Protein AF-A0A7S0F338-F1 (afdb_monomer)

Secondary structure (DSSP, 8-state):
------HHHH-TTSPPPP------PPPHHHHHHHHHHHHHTHHHHHHTTSS---HHHHHHHHHHHHHHHHHHH-GGGSTTSS--TT---HHHHHH-HHHHHHHHHH--

Radius of gyration: 20.45 Å; Cα contacts (8 Å, |Δi|>4): 63; chains: 1; bounding box: 53×33×50 Å

Organism: NCBI:txid3032

Nearest PDB structures (foldseek):
  5jxt-assembly1_E  TM=8.672E-01  e=6.477E-06  Thermothelomyces thermophilus ATCC 42464
  5jxt-assembly1_D  TM=8.699E-01  e=1.231E-05  Thermothelomyces thermophilus ATCC 42464
  5jxt-assembly1_F  TM=8.435E-01  e=1.231E-05  Thermothelomyces thermophilus ATCC 42464
  5jxt-assembl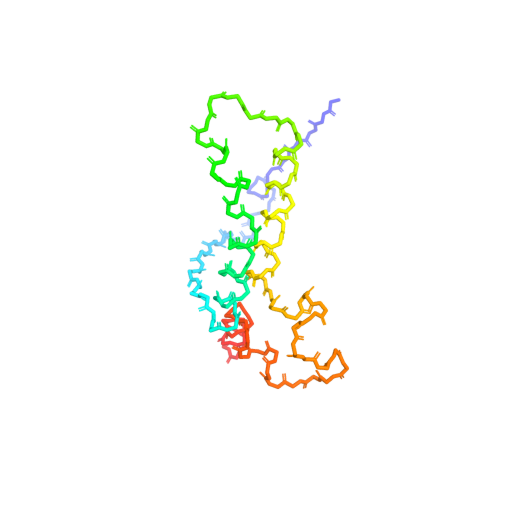y1_N  TM=8.434E-01  e=2.495E-05  Thermothelomyces thermophilus ATCC 42464
  7cuj-assembly1_A  TM=8.300E-01  e=1.549E-01  Schizosaccharomyces pombe 972h-

Sequence (108 aa):
LMLRRLKRDVQRQLPKKTVYTIWCPLTTMQKFWYKQFLLLNQGSIALLKESHVSSSVLRCLVNLLMQLRKVCNHPYLFPEADGDPTSTDASIVTNSTKMMVLHRLIDK

InterPro domains:
  IPR000330 SNF2, N-terminal domain [PF00176] (1-77)
  IPR027417 P-loop containing nucleoside triphosphate hydrolase [G3DSA:3.40.50.300] (11-108)
  IPR027417 P-loop containing nucleoside triphosphate hydrolase [SSF52540] (7-108)

pLDDT: mean 86.2, std 8.51, range [58.78, 94.5]

Solvent-accessible surface area (backbone atoms only — not comparable to full-atom values): 6874 Å² total; per-residue (Å²): 138,88,90,86,84,56,66,83,82,74,46,87,85,63,77,82,87,82,87,84,88,82,89,73,69,77,29,74,62,23,47,50,55,48,51,50,57,49,61,77,40,40,68,61,58,57,49,63,77,45,96,77,67,51,71,68,51,54,54,51,49,53,51,48,52,54,51,50,53,42,34,73,59,32,45,75,79,38,93,85,36,94,63,64,92,84,62,92,51,73,62,65,36,71,44,14,43,60,42,45,51,49,52,63,60,70,81,104

Foldseek 3Di:
DDDDDDCVRPPPPDDDDDDDDDDFDAAPLLVVQLVVLCVVCVVLVVCVVDPDRDPVSVVVVVVSVVSNVVSQVFNVVDVPPPDDPPDPDPCRQRNHRVSVVVVVVVVD

Mean predicted aligned error: 7.57 Å

Structure (mmCIF, N/CA/C/O backbone):
data_AF-A0A7S0F338-F1
#
_entry.id   AF-A0A7S0F338-F1
#
loop_
_atom_site.group_PDB
_atom_site.id
_atom_site.type_symbol
_atom_site.label_atom_id
_atom_site.label_alt_id
_atom_site.label_comp_id
_atom_site.label_asym_id
_atom_site.label_entity_id
_atom_site.label_seq_id
_atom_site.pdbx_PDB_ins_code
_atom_site.Cartn_x
_atom_site.Cartn_y
_atom_site.Cartn_z
_atom_site.occupancy
_atom_site.B_iso_or_equiv
_atom_site.auth_seq_id
_atom_site.auth_comp_id
_atom_site.auth_asym_id
_atom_site.auth_atom_id
_atom_site.pdbx_PDB_model_num
ATOM 1 N N . LEU A 1 1 ? -4.726 25.016 29.249 1.00 67.12 1 LEU A N 1
ATOM 2 C CA . LEU A 1 1 ? -5.181 23.682 29.713 1.00 67.12 1 LEU A CA 1
ATOM 3 C C . LEU A 1 1 ? -6.162 23.122 28.685 1.00 67.12 1 LEU A C 1
ATOM 5 O O . LEU A 1 1 ? -7.067 23.849 28.302 1.00 67.12 1 LEU A O 1
ATOM 9 N N . MET A 1 2 ? -5.965 21.890 28.199 1.00 82.88 2 MET A N 1
ATOM 10 C CA . MET A 1 2 ? -6.851 21.238 27.218 1.00 82.88 2 MET A CA 1
ATOM 11 C C . MET A 1 2 ? -7.632 20.108 27.898 1.00 82.88 2 MET A C 1
ATOM 13 O O . MET A 1 2 ? -7.023 19.222 28.494 1.00 82.88 2 MET A O 1
ATOM 17 N N . LEU A 1 3 ? -8.965 20.124 27.794 1.00 83.94 3 LEU A N 1
ATOM 18 C CA . LEU A 1 3 ? -9.830 19.061 28.312 1.00 83.94 3 LEU A CA 1
ATOM 19 C C . LEU A 1 3 ? -10.203 18.088 27.183 1.00 83.94 3 LEU A C 1
ATOM 21 O O . LEU A 1 3 ? -10.774 18.490 26.171 1.00 83.94 3 LEU A O 1
ATOM 25 N N . ARG A 1 4 ? -9.916 16.794 27.366 1.00 92.38 4 ARG A N 1
ATOM 26 C CA . ARG A 1 4 ? -10.293 15.711 26.442 1.00 92.38 4 ARG A CA 1
ATOM 27 C C . ARG A 1 4 ? -11.338 14.808 27.102 1.00 92.38 4 ARG A C 1
ATOM 29 O O . ARG A 1 4 ? -11.093 14.300 28.189 1.00 92.38 4 ARG A O 1
ATOM 36 N N . ARG A 1 5 ? -12.469 14.554 26.429 1.00 90.19 5 ARG A N 1
ATOM 37 C CA . ARG A 1 5 ? -13.497 13.573 26.847 1.00 90.19 5 ARG A CA 1
ATOM 38 C C . ARG A 1 5 ? -13.632 12.456 25.813 1.00 90.19 5 ARG A C 1
ATOM 40 O O . ARG A 1 5 ? -13.446 12.700 24.619 1.00 90.19 5 ARG A O 1
ATOM 47 N N . LEU A 1 6 ? -13.948 11.233 26.243 1.00 85.62 6 LEU A N 1
ATOM 48 C CA . LEU A 1 6 ? -14.177 10.104 25.336 1.00 85.62 6 LEU A CA 1
ATOM 49 C C . LEU A 1 6 ? -15.675 9.943 25.056 1.00 85.62 6 LEU A C 1
ATOM 51 O O . LEU A 1 6 ? -16.506 10.182 25.926 1.00 85.62 6 LEU A O 1
ATOM 55 N N . LYS A 1 7 ? -16.034 9.471 23.854 1.00 83.88 7 LYS A N 1
ATOM 56 C CA . LYS A 1 7 ? -17.443 9.239 23.468 1.00 83.88 7 LYS A CA 1
ATOM 57 C C . LYS A 1 7 ? -18.177 8.308 24.442 1.00 83.88 7 LYS A C 1
ATOM 59 O O . LYS A 1 7 ? -19.347 8.536 24.727 1.00 83.88 7 LYS A O 1
ATOM 64 N N . ARG A 1 8 ? -17.462 7.326 25.011 1.00 80.00 8 ARG A N 1
ATOM 65 C CA . ARG A 1 8 ? -17.982 6.411 26.041 1.00 80.00 8 ARG A CA 1
ATOM 66 C C . ARG A 1 8 ? -18.412 7.130 27.331 1.00 80.00 8 ARG A C 1
ATOM 68 O O . ARG A 1 8 ? -19.302 6.645 28.013 1.00 80.00 8 ARG A O 1
ATOM 75 N N . ASP A 1 9 ? -17.791 8.269 27.649 1.00 81.44 9 ASP A N 1
ATOM 76 C CA . ASP A 1 9 ? -18.015 9.003 28.901 1.00 81.44 9 ASP A CA 1
ATOM 77 C C . ASP A 1 9 ? -19.181 10.006 28.782 1.00 81.44 9 ASP A C 1
ATOM 79 O O . ASP A 1 9 ? -19.637 10.543 29.789 1.00 81.44 9 ASP A O 1
ATOM 83 N N . VAL A 1 10 ? -19.638 10.298 27.555 1.00 84.25 10 VAL A N 1
ATOM 84 C CA . VAL A 1 10 ? -20.624 11.357 27.266 1.00 84.25 10 VAL A CA 1
ATOM 85 C C . VAL A 1 10 ? -21.921 10.799 26.679 1.00 84.25 10 VAL A C 1
ATOM 87 O O . VAL A 1 10 ? -22.997 11.234 27.077 1.00 84.25 10 VAL A O 1
ATOM 90 N N . GLN A 1 11 ? -21.857 9.826 25.764 1.00 76.56 11 GLN A N 1
ATOM 91 C CA . GLN A 1 11 ? -23.027 9.395 24.992 1.00 76.56 11 GLN A CA 1
ATOM 92 C C . GLN A 1 11 ? -23.313 7.901 25.177 1.00 76.56 11 GLN A C 1
ATOM 94 O O . GLN A 1 11 ? -22.710 7.049 24.529 1.00 76.56 11 GLN A O 1
ATOM 99 N N . ARG A 1 12 ? -24.274 7.590 26.060 1.00 75.75 12 ARG A N 1
ATOM 100 C CA . ARG A 1 12 ? -24.654 6.212 26.435 1.00 75.75 12 ARG A CA 1
ATOM 101 C C . ARG A 1 12 ? -25.445 5.457 25.357 1.00 75.75 12 ARG A C 1
ATOM 103 O O . ARG A 1 12 ? -25.499 4.237 25.403 1.00 75.75 12 ARG A O 1
ATOM 110 N N . GLN A 1 13 ? -26.037 6.169 24.397 1.00 83.50 13 GLN A N 1
ATOM 111 C CA . GLN A 1 13 ? -26.856 5.588 23.322 1.00 83.50 13 GLN A CA 1
ATOM 112 C C . GLN A 1 13 ? -26.050 5.206 22.066 1.00 83.50 13 GLN A C 1
ATOM 114 O O . GLN A 1 13 ? -26.613 4.654 21.127 1.00 83.50 13 GLN A O 1
ATOM 119 N N . LEU A 1 14 ? -24.745 5.509 22.006 1.00 84.31 14 LEU A N 1
ATOM 120 C CA . LEU A 1 14 ? -23.940 5.222 20.819 1.00 84.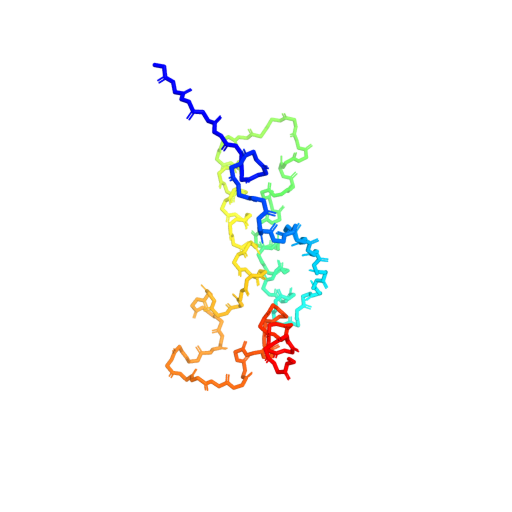31 14 LEU A CA 1
ATOM 121 C C . LEU A 1 14 ? -23.493 3.745 20.818 1.00 84.31 14 LEU A C 1
ATOM 123 O O . LEU A 1 14 ? -22.818 3.328 21.766 1.00 84.31 14 LEU A O 1
ATOM 127 N N . PRO A 1 15 ? -23.794 2.955 19.770 1.00 85.50 15 PRO A N 1
ATOM 128 C CA . PRO A 1 15 ? -23.288 1.592 19.663 1.00 85.50 15 PRO A CA 1
ATOM 129 C C . PRO A 1 15 ? -21.754 1.569 19.606 1.00 85.50 15 PRO A C 1
ATOM 131 O O . PRO A 1 15 ? -21.096 2.517 19.162 1.00 85.50 15 PRO A O 1
ATOM 134 N N . LYS A 1 16 ? -21.161 0.467 20.079 1.00 85.75 16 LYS A N 1
ATOM 135 C CA . LYS A 1 16 ? -19.703 0.300 20.086 1.00 85.75 16 LYS A CA 1
ATOM 136 C C . LYS A 1 16 ? -19.179 0.299 18.649 1.00 85.75 16 LYS A C 1
ATOM 138 O O . LYS A 1 16 ? -19.685 -0.423 17.798 1.00 85.75 16 LYS A O 1
ATOM 143 N N . LYS A 1 17 ? -18.124 1.075 18.395 1.00 89.56 17 LYS A N 1
ATOM 144 C CA . LYS A 1 17 ? -17.413 1.059 17.113 1.00 89.56 17 LYS A CA 1
ATOM 145 C C . LYS A 1 17 ? -16.798 -0.325 16.890 1.00 89.56 17 LYS A C 1
ATOM 147 O O . LYS A 1 17 ? -15.932 -0.733 17.662 1.00 89.56 17 LYS A O 1
ATOM 152 N N . THR A 1 18 ? -17.198 -1.000 15.821 1.00 91.88 18 THR A N 1
ATOM 153 C CA . THR A 1 18 ? -16.536 -2.205 15.313 1.00 91.88 18 THR A CA 1
ATOM 154 C C . THR A 1 18 ? -15.512 -1.810 14.247 1.00 91.88 18 THR A C 1
ATOM 156 O O . THR A 1 18 ? -15.705 -0.852 13.498 1.00 91.88 18 THR A O 1
ATOM 159 N N . VAL A 1 19 ? -14.365 -2.489 14.226 1.00 93.06 19 VAL A N 1
ATOM 160 C CA . VAL A 1 19 ? -13.292 -2.258 13.249 1.00 93.06 19 VAL A CA 1
ATOM 161 C C . VAL A 1 19 ? -12.945 -3.599 12.630 1.00 93.06 19 VAL A C 1
ATOM 163 O O . VAL A 1 19 ? -12.616 -4.536 13.352 1.00 93.06 19 VAL A O 1
ATOM 166 N N . TYR A 1 20 ? -13.012 -3.670 11.305 1.00 93.88 20 TYR A N 1
ATOM 167 C CA . TYR A 1 20 ? -12.663 -4.857 10.533 1.00 93.88 20 TYR A CA 1
ATOM 168 C C . TYR A 1 20 ? -11.477 -4.538 9.625 1.00 93.88 20 TYR A C 1
ATOM 170 O O . TYR A 1 20 ? -11.459 -3.502 8.960 1.00 93.88 20 TYR A O 1
ATOM 178 N N . THR A 1 21 ? -10.495 -5.437 9.591 1.00 94.25 21 THR A N 1
ATOM 179 C CA . THR A 1 21 ? -9.343 -5.355 8.687 1.00 94.25 21 THR A CA 1
ATOM 180 C C . THR A 1 21 ? -9.537 -6.371 7.571 1.00 94.25 21 THR A C 1
ATOM 182 O O . THR A 1 21 ? -9.553 -7.572 7.831 1.00 94.25 21 THR A O 1
ATOM 185 N N . ILE A 1 22 ? -9.696 -5.897 6.333 1.00 93.44 22 ILE A N 1
ATOM 186 C CA . ILE A 1 22 ? -9.925 -6.753 5.163 1.00 93.44 22 ILE A CA 1
ATOM 187 C C . ILE A 1 22 ? -8.618 -6.906 4.386 1.00 93.44 22 ILE A C 1
ATOM 189 O O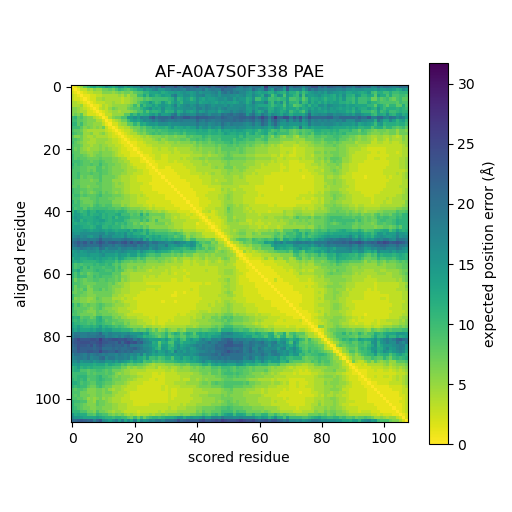 . ILE A 1 22 ? -8.061 -5.932 3.876 1.00 93.44 22 ILE A O 1
ATOM 193 N N . TRP A 1 23 ? -8.142 -8.143 4.269 1.00 93.94 23 TRP A N 1
ATOM 194 C CA . TRP A 1 23 ? -6.967 -8.476 3.469 1.00 93.94 23 TRP A CA 1
ATOM 195 C C . TRP A 1 23 ? -7.340 -8.533 1.988 1.00 93.94 23 TRP A C 1
ATOM 197 O O . TRP A 1 23 ? -8.222 -9.291 1.593 1.00 93.94 23 TRP A O 1
ATOM 207 N N . CYS A 1 24 ? -6.666 -7.727 1.169 1.00 92.25 24 CYS A N 1
ATOM 208 C CA . CYS A 1 24 ? -6.938 -7.616 -0.263 1.00 92.25 24 CYS A CA 1
ATOM 209 C C . CYS A 1 24 ? -5.685 -8.019 -1.062 1.00 92.25 24 CYS A C 1
ATOM 211 O O . CYS A 1 24 ? -4.655 -7.358 -0.908 1.00 92.25 24 CYS A O 1
ATOM 213 N N . PRO A 1 25 ? -5.730 -9.062 -1.914 1.00 94.00 25 PRO A N 1
ATOM 214 C CA . PRO A 1 25 ? -4.616 -9.385 -2.808 1.00 94.00 25 PRO A CA 1
ATOM 215 C C . PRO A 1 25 ? -4.454 -8.313 -3.897 1.00 94.00 25 PRO A C 1
ATOM 217 O O . PRO A 1 25 ? -5.402 -7.609 -4.213 1.00 94.00 25 PRO A O 1
ATOM 220 N N . LEU A 1 26 ? -3.280 -8.188 -4.517 1.00 94.00 26 LEU A N 1
ATOM 221 C CA . LEU A 1 26 ? -3.082 -7.272 -5.653 1.00 94.00 26 LEU A CA 1
ATOM 222 C C . LEU A 1 26 ? -3.623 -7.873 -6.962 1.00 94.00 26 LEU A C 1
ATOM 224 O O . LEU A 1 26 ? -3.434 -9.071 -7.211 1.00 94.00 26 LEU A O 1
ATOM 228 N N . THR A 1 27 ? -4.228 -7.045 -7.818 1.00 94.44 27 THR A N 1
ATOM 229 C CA . THR A 1 27 ? -4.625 -7.433 -9.187 1.00 94.44 27 THR A CA 1
ATOM 230 C C . THR A 1 27 ? -3.410 -7.661 -10.089 1.00 94.44 27 THR A C 1
ATOM 232 O O . THR A 1 27 ? -2.280 -7.304 -9.747 1.00 94.44 27 THR A O 1
ATOM 235 N N . THR A 1 28 ? -3.623 -8.242 -11.272 1.00 92.56 28 THR A N 1
ATOM 236 C CA . THR A 1 28 ? -2.565 -8.438 -12.278 1.00 92.56 28 THR A CA 1
ATOM 237 C C . THR A 1 28 ? -1.900 -7.115 -12.668 1.00 92.56 28 THR A C 1
ATOM 239 O O . THR A 1 28 ? -0.673 -7.022 -12.640 1.00 92.56 28 THR A O 1
ATOM 242 N N . MET A 1 29 ? -2.695 -6.070 -12.925 1.00 90.31 29 MET A N 1
ATOM 243 C CA . MET A 1 29 ? -2.188 -4.737 -13.270 1.00 90.31 29 MET A CA 1
ATOM 244 C C . MET A 1 29 ? -1.434 -4.091 -12.099 1.00 90.31 29 MET A C 1
ATOM 246 O O . MET A 1 29 ? -0.351 -3.540 -12.284 1.00 90.31 29 MET A O 1
ATOM 250 N N . GLN A 1 30 ? -1.944 -4.216 -10.868 1.00 93.31 30 GLN A N 1
ATOM 251 C CA . GLN A 1 30 ? -1.234 -3.730 -9.681 1.00 93.31 30 GLN A CA 1
ATOM 252 C C . GLN A 1 30 ? 0.101 -4.454 -9.481 1.00 93.31 30 GLN A C 1
ATOM 254 O O . GLN A 1 30 ? 1.108 -3.812 -9.199 1.00 93.31 30 GLN A O 1
ATOM 259 N N . LYS A 1 31 ? 0.143 -5.780 -9.658 1.00 94.50 31 LYS A N 1
ATOM 260 C CA . LYS A 1 31 ? 1.384 -6.567 -9.562 1.00 94.50 31 LYS A CA 1
ATOM 261 C C . LYS A 1 31 ? 2.411 -6.148 -10.609 1.00 94.50 31 LYS A C 1
ATOM 263 O O . LYS A 1 31 ? 3.594 -6.106 -10.281 1.00 94.50 31 LYS A O 1
ATOM 268 N N . PHE A 1 32 ? 1.973 -5.854 -11.832 1.00 92.56 32 PHE A N 1
ATOM 269 C CA . PHE A 1 32 ? 2.842 -5.370 -12.903 1.00 92.56 32 PHE A CA 1
ATOM 270 C C . PHE A 1 32 ? 3.552 -4.073 -12.492 1.00 92.56 32 PHE A C 1
ATOM 272 O O . PHE A 1 32 ? 4.778 -4.059 -12.379 1.00 92.56 32 PHE A O 1
ATOM 279 N N . TRP A 1 33 ? 2.792 -3.032 -12.138 1.00 91.75 33 TRP A N 1
ATOM 280 C CA . TRP A 1 33 ? 3.359 -1.747 -11.712 1.00 91.75 33 TRP A CA 1
ATOM 281 C C . TRP A 1 33 ? 4.200 -1.865 -10.442 1.00 91.75 33 TRP A C 1
ATOM 283 O O . TRP A 1 33 ? 5.272 -1.272 -10.346 1.00 91.75 33 TRP A O 1
ATOM 293 N N . TYR A 1 34 ? 3.756 -2.675 -9.477 1.00 94.12 34 TYR A N 1
ATOM 294 C CA . TYR A 1 34 ? 4.493 -2.902 -8.236 1.00 94.12 34 TYR A CA 1
ATOM 295 C C . TYR A 1 34 ? 5.883 -3.487 -8.508 1.00 94.12 34 TYR A C 1
ATOM 297 O O . TYR A 1 34 ? 6.879 -2.983 -7.991 1.00 94.12 34 TYR A O 1
ATOM 305 N N . LYS A 1 35 ? 5.966 -4.521 -9.357 1.00 94.12 35 LYS A N 1
ATOM 306 C CA . LYS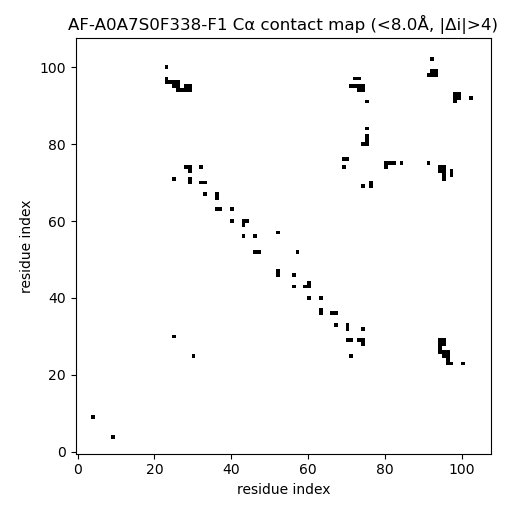 A 1 35 ? 7.247 -5.102 -9.778 1.00 94.12 35 LYS A CA 1
ATOM 307 C C . LYS A 1 35 ? 8.094 -4.083 -10.529 1.00 94.12 35 LYS A C 1
ATOM 309 O O . LYS A 1 35 ? 9.284 -3.984 -10.250 1.00 94.12 35 LYS A O 1
ATOM 314 N N . GLN A 1 36 ? 7.487 -3.301 -11.417 1.00 92.31 36 GLN A N 1
ATOM 315 C CA . GLN A 1 36 ? 8.224 -2.337 -12.224 1.00 92.31 36 GLN A CA 1
ATOM 316 C C . GLN A 1 36 ? 8.894 -1.253 -11.375 1.00 92.31 36 GLN A C 1
ATOM 318 O O . GLN A 1 36 ? 10.083 -0.989 -11.542 1.00 92.31 36 GLN A O 1
ATOM 323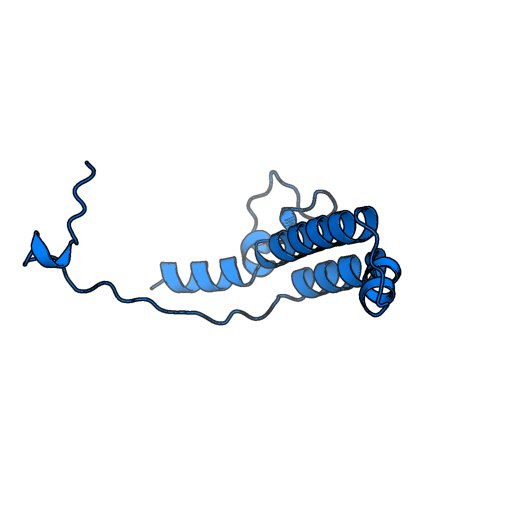 N N . PHE A 1 37 ? 8.194 -0.701 -10.381 1.00 92.00 37 PHE A N 1
ATOM 324 C CA . PHE A 1 37 ? 8.796 0.262 -9.455 1.00 92.00 37 PHE A CA 1
ATOM 325 C C . PHE A 1 37 ? 9.927 -0.337 -8.612 1.00 92.00 37 PHE A C 1
ATOM 327 O O . PHE A 1 37 ? 10.915 0.352 -8.348 1.00 92.00 37 PHE A O 1
ATOM 334 N N . LEU A 1 38 ? 9.810 -1.607 -8.208 1.00 92.62 38 LEU A N 1
ATOM 335 C CA . LEU A 1 38 ? 10.877 -2.298 -7.481 1.00 92.62 38 LEU A CA 1
ATOM 336 C C . LEU A 1 38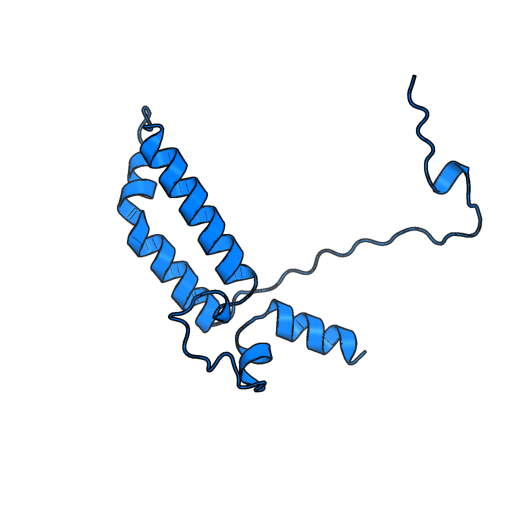 ? 12.117 -2.526 -8.348 1.00 92.62 38 LEU A C 1
ATOM 338 O O . LEU A 1 38 ? 13.227 -2.318 -7.865 1.00 92.62 38 LEU A O 1
ATOM 342 N N . LEU A 1 39 ? 11.935 -2.912 -9.613 1.00 92.00 39 LEU A N 1
ATOM 343 C CA . LEU A 1 39 ? 13.037 -3.122 -10.555 1.00 92.00 39 LEU A CA 1
ATOM 344 C C . LEU A 1 39 ? 13.777 -1.812 -10.845 1.00 92.00 39 LEU A C 1
ATOM 346 O O . LEU A 1 39 ? 14.999 -1.762 -10.731 1.00 92.00 39 LEU A O 1
ATOM 350 N N . LEU A 1 40 ? 13.044 -0.727 -11.115 1.00 88.94 40 LEU A N 1
ATOM 351 C CA . LEU A 1 40 ? 13.630 0.595 -11.371 1.00 88.94 40 LEU A CA 1
ATOM 352 C C . LEU A 1 40 ? 14.475 1.114 -10.197 1.00 88.94 40 LEU A C 1
ATOM 354 O O . LEU A 1 40 ? 15.452 1.828 -10.403 1.00 88.94 40 LEU A O 1
ATOM 358 N N . ASN A 1 41 ? 14.117 0.749 -8.964 1.00 87.31 41 ASN A N 1
ATOM 359 C CA . ASN A 1 41 ? 14.786 1.219 -7.749 1.00 87.31 41 ASN A CA 1
ATOM 360 C C . ASN A 1 41 ? 15.664 0.143 -7.091 1.00 87.31 41 ASN A C 1
ATOM 362 O O . ASN A 1 41 ? 16.102 0.318 -5.951 1.00 87.31 41 ASN A O 1
ATOM 366 N N . GLN A 1 42 ? 15.956 -0.958 -7.791 1.00 87.19 42 GLN A N 1
ATOM 367 C CA . GLN A 1 42 ? 16.716 -2.084 -7.245 1.00 87.19 42 GLN A CA 1
ATOM 368 C C . GLN A 1 42 ? 18.104 -1.662 -6.744 1.00 87.19 42 GLN A C 1
ATOM 370 O O . GLN A 1 42 ? 18.540 -2.136 -5.697 1.00 87.19 42 GLN A O 1
ATOM 375 N N . GLY A 1 43 ? 18.766 -0.728 -7.437 1.00 83.75 43 GLY A N 1
ATOM 376 C CA . GLY A 1 43 ? 20.055 -0.176 -7.011 1.00 83.75 43 GLY A CA 1
ATOM 377 C C . GLY A 1 43 ? 19.970 0.551 -5.665 1.00 83.75 43 GLY A C 1
ATOM 378 O O . GLY A 1 43 ? 20.736 0.255 -4.755 1.00 83.75 43 GLY A O 1
ATOM 379 N N . SER A 1 44 ? 18.983 1.436 -5.484 1.00 82.12 44 SER A N 1
ATOM 380 C CA . SER A 1 44 ? 18.767 2.132 -4.204 1.00 82.12 44 SER A CA 1
ATOM 381 C C . SER A 1 44 ? 18.378 1.178 -3.071 1.00 82.12 44 SER A C 1
ATOM 383 O O . SER A 1 44 ? 18.758 1.402 -1.925 1.00 82.12 44 SER A O 1
ATOM 385 N N . ILE A 1 45 ? 17.648 0.104 -3.383 1.00 84.06 45 ILE A N 1
ATOM 386 C CA . ILE A 1 45 ? 17.295 -0.944 -2.415 1.00 84.06 45 ILE A CA 1
ATOM 387 C C . ILE A 1 45 ? 18.524 -1.784 -2.039 1.00 84.06 45 ILE A C 1
ATOM 389 O O . ILE A 1 45 ? 18.657 -2.177 -0.884 1.00 84.06 45 ILE A O 1
ATOM 393 N N . ALA A 1 46 ? 19.431 -2.066 -2.975 1.00 85.06 46 ALA A N 1
ATOM 394 C CA . ALA A 1 46 ? 20.657 -2.809 -2.687 1.00 85.06 46 ALA A CA 1
ATOM 395 C C . ALA A 1 46 ? 21.567 -2.038 -1.719 1.00 85.06 46 ALA A C 1
ATOM 397 O O . ALA A 1 46 ? 22.050 -2.619 -0.749 1.00 85.06 46 ALA A O 1
ATOM 398 N N . LEU A 1 47 ? 21.696 -0.723 -1.921 1.00 82.50 47 LEU A N 1
ATOM 399 C CA . LEU A 1 47 ? 22.487 0.170 -1.067 1.00 82.50 47 LEU A CA 1
ATOM 400 C C . LEU A 1 47 ? 21.949 0.289 0.370 1.00 82.50 47 LEU A C 1
ATOM 402 O O . LEU A 1 47 ? 22.698 0.648 1.270 1.00 82.50 47 LEU A O 1
ATOM 406 N N . LEU A 1 48 ? 20.678 -0.051 0.630 1.00 79.62 48 LEU A N 1
ATOM 407 C CA . LEU A 1 48 ? 20.154 -0.125 2.004 1.00 79.62 48 LEU A CA 1
ATOM 408 C C . LEU A 1 48 ? 20.800 -1.216 2.853 1.00 79.62 48 LEU A C 1
ATOM 410 O O . LEU A 1 48 ? 20.708 -1.160 4.077 1.00 79.62 48 LEU A O 1
ATOM 414 N N . LYS A 1 49 ? 21.370 -2.247 2.223 1.00 77.38 49 LYS A N 1
ATOM 415 C CA . LYS A 1 49 ? 22.031 -3.335 2.949 1.00 77.38 49 LYS A CA 1
ATOM 416 C C . LYS A 1 49 ? 23.404 -2.921 3.478 1.00 77.38 49 LYS A C 1
ATOM 418 O O . LYS A 1 49 ? 23.979 -3.653 4.279 1.00 77.38 49 LYS A O 1
ATOM 423 N N . GLU A 1 50 ? 23.922 -1.779 3.037 1.00 79.12 50 GLU A N 1
ATOM 424 C CA . GLU A 1 50 ? 25.188 -1.224 3.498 1.00 79.12 50 GLU A CA 1
ATOM 425 C C . GLU A 1 50 ? 24.985 -0.390 4.771 1.00 79.12 50 GLU A C 1
ATOM 427 O O . GLU A 1 50 ? 23.931 0.206 4.996 1.00 79.12 50 GLU A O 1
ATOM 432 N N . SER A 1 51 ? 26.002 -0.345 5.633 1.00 65.94 51 SER A N 1
ATOM 433 C CA . SER A 1 51 ? 25.932 0.305 6.951 1.00 65.94 51 SER A CA 1
ATOM 434 C C . SER A 1 51 ? 25.838 1.835 6.891 1.00 65.94 51 SER A C 1
ATOM 436 O O . SER A 1 51 ? 25.376 2.453 7.850 1.00 65.94 51 SER A O 1
ATOM 438 N N . HIS A 1 52 ? 26.234 2.453 5.775 1.00 73.25 52 HIS A N 1
ATOM 439 C CA . HIS A 1 52 ? 26.200 3.902 5.574 1.00 73.25 52 HIS A CA 1
ATOM 440 C C . HIS A 1 52 ? 25.281 4.287 4.413 1.00 73.25 52 HIS A C 1
ATOM 442 O O . HIS A 1 52 ? 25.703 4.420 3.267 1.00 73.25 52 HIS A O 1
ATOM 448 N N . VAL A 1 53 ? 24.008 4.533 4.725 1.00 78.62 53 VAL A N 1
ATOM 449 C CA . VAL A 1 53 ? 23.032 5.003 3.737 1.00 78.62 53 VAL A CA 1
ATOM 450 C C . VAL A 1 53 ? 23.063 6.528 3.655 1.00 78.62 53 VAL A C 1
ATOM 452 O O . VAL A 1 53 ? 22.807 7.227 4.636 1.00 78.62 53 VAL A O 1
ATOM 455 N N . SER A 1 54 ? 23.336 7.062 2.465 1.00 82.81 54 SER A N 1
ATOM 456 C CA . SER A 1 54 ? 23.258 8.504 2.216 1.00 82.81 54 SER A CA 1
ATOM 457 C C . SER A 1 54 ? 21.817 9.023 2.325 1.00 82.81 54 SER A C 1
ATOM 459 O O . SER A 1 54 ? 20.860 8.364 1.911 1.00 82.81 54 SER A O 1
ATOM 461 N N . SER A 1 55 ? 21.655 10.259 2.807 1.00 85.00 55 SER A N 1
ATOM 462 C CA . SER A 1 55 ? 20.358 10.952 2.891 1.00 85.00 55 SER A CA 1
ATOM 463 C C . SER A 1 55 ? 19.630 11.028 1.536 1.00 85.00 55 SER A C 1
ATOM 465 O O . SER A 1 55 ? 18.401 10.940 1.471 1.00 85.00 55 SER A O 1
ATOM 467 N N . SER A 1 56 ? 20.375 11.103 0.424 1.00 84.75 56 SER A N 1
ATOM 468 C CA . SER A 1 56 ? 19.798 11.082 -0.928 1.00 84.75 56 SER A CA 1
ATOM 469 C C . SER A 1 56 ? 19.122 9.746 -1.262 1.00 84.75 56 SER A C 1
ATOM 471 O O . SER A 1 56 ? 18.033 9.735 -1.841 1.00 84.75 56 SER A O 1
ATOM 473 N N . VAL A 1 57 ? 19.718 8.626 -0.841 1.00 85.38 57 VAL A N 1
ATOM 474 C CA . VAL A 1 57 ? 19.168 7.275 -1.022 1.00 85.38 57 VAL A CA 1
ATOM 475 C C . VAL A 1 57 ? 17.907 7.107 -0.177 1.00 85.38 57 VAL A C 1
ATOM 477 O O . VAL A 1 57 ? 16.891 6.639 -0.690 1.00 85.38 57 VAL A O 1
ATOM 480 N N . LEU A 1 58 ? 17.911 7.583 1.074 1.00 86.56 58 LEU A N 1
ATOM 481 C CA . LEU A 1 58 ? 16.715 7.577 1.928 1.00 86.56 58 LEU A CA 1
ATOM 482 C C . LEU A 1 58 ? 15.551 8.344 1.289 1.00 86.56 58 LEU A C 1
ATOM 484 O O . LEU A 1 58 ? 14.425 7.846 1.261 1.00 86.56 58 LEU A O 1
ATOM 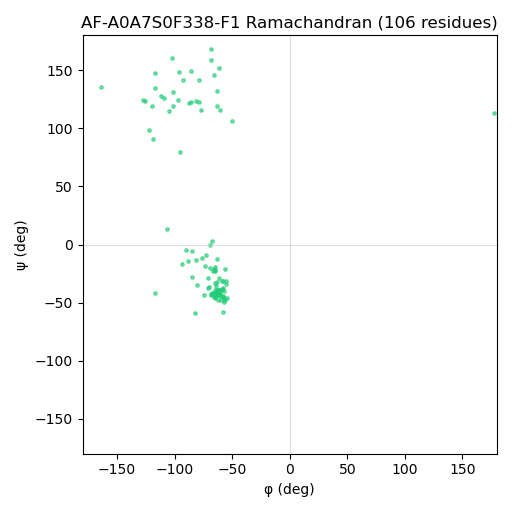488 N N . ARG A 1 59 ? 1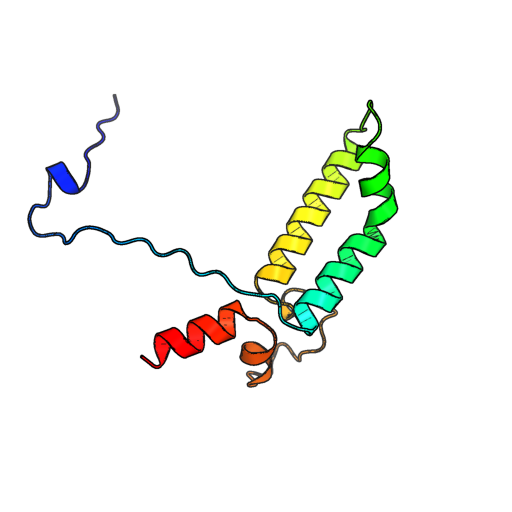5.811 9.523 0.713 1.00 88.81 59 ARG A N 1
ATOM 489 C CA . ARG A 1 59 ? 14.780 10.304 0.012 1.00 88.81 59 ARG A CA 1
ATOM 490 C C . ARG A 1 59 ? 14.231 9.570 -1.215 1.00 88.81 59 ARG A C 1
ATOM 492 O O . ARG A 1 59 ? 13.018 9.578 -1.428 1.00 88.81 59 ARG A O 1
ATOM 499 N N . CYS A 1 60 ? 15.097 8.916 -1.991 1.00 88.25 60 CYS A N 1
ATOM 500 C CA . CYS A 1 60 ? 14.687 8.080 -3.123 1.00 88.25 60 CYS A CA 1
ATOM 501 C C . CYS A 1 60 ? 13.728 6.963 -2.674 1.00 88.25 60 CYS A C 1
ATOM 503 O O . CYS A 1 60 ? 12.659 6.772 -3.252 1.00 88.25 60 CYS A O 1
ATOM 505 N N . LEU A 1 61 ? 14.049 6.289 -1.572 1.00 88.50 61 LEU A N 1
ATOM 506 C CA . LEU A 1 61 ? 13.243 5.190 -1.041 1.00 88.50 61 LEU A CA 1
ATOM 507 C C . LEU A 1 61 ? 11.913 5.651 -0.452 1.00 88.50 61 LEU A C 1
ATOM 509 O O . LEU A 1 61 ? 10.899 4.978 -0.626 1.00 88.50 61 LEU A O 1
ATOM 513 N N . VAL A 1 62 ? 11.881 6.811 0.206 1.00 91.81 62 VAL A N 1
ATOM 514 C CA . VAL A 1 62 ? 10.620 7.421 0.647 1.00 91.81 62 VAL A CA 1
ATOM 515 C C . VAL A 1 62 ? 9.726 7.710 -0.561 1.00 91.81 62 VAL A C 1
ATOM 517 O O . VAL A 1 62 ? 8.533 7.406 -0.528 1.00 91.81 62 VAL A O 1
ATOM 520 N N . ASN A 1 63 ? 10.294 8.210 -1.661 1.00 91.69 63 ASN A N 1
ATOM 521 C CA . ASN A 1 63 ? 9.546 8.409 -2.902 1.00 91.69 63 ASN A CA 1
ATOM 522 C C . ASN A 1 63 ? 9.063 7.081 -3.503 1.00 91.69 63 ASN A C 1
ATOM 524 O O . ASN A 1 63 ? 7.903 6.998 -3.911 1.00 91.69 63 ASN A O 1
ATOM 528 N N . LEU A 1 64 ? 9.896 6.034 -3.505 1.00 93.06 64 LEU A N 1
ATOM 529 C CA . LEU A 1 64 ? 9.494 4.686 -3.918 1.00 93.06 64 LEU A CA 1
ATOM 530 C C . LEU A 1 64 ? 8.307 4.189 -3.085 1.00 93.06 64 LEU A C 1
ATOM 532 O O . LEU A 1 64 ? 7.300 3.767 -3.651 1.00 93.06 64 LEU A O 1
ATOM 536 N N . LEU A 1 65 ? 8.376 4.291 -1.754 1.00 93.94 65 LEU A N 1
ATOM 537 C CA . LEU A 1 65 ? 7.278 3.909 -0.862 1.00 93.94 65 LEU A CA 1
ATOM 538 C C . LEU A 1 65 ? 5.993 4.668 -1.200 1.00 93.94 65 LEU A C 1
ATOM 540 O O . LEU A 1 65 ? 4.914 4.074 -1.205 1.00 93.94 65 LEU A O 1
ATOM 544 N N . MET A 1 66 ? 6.091 5.956 -1.533 1.00 94.19 66 MET A N 1
ATOM 545 C CA . MET A 1 66 ? 4.937 6.737 -1.977 1.00 94.19 66 MET A CA 1
ATOM 546 C C . MET A 1 66 ? 4.341 6.202 -3.284 1.00 94.19 66 MET A C 1
ATOM 548 O O . MET A 1 66 ? 3.115 6.109 -3.377 1.00 94.19 66 MET A O 1
ATOM 552 N N . GLN A 1 67 ? 5.156 5.785 -4.260 1.00 93.12 67 GLN A N 1
ATOM 553 C CA . GLN A 1 67 ? 4.631 5.163 -5.484 1.00 93.12 67 GLN A CA 1
ATOM 554 C C . GLN A 1 67 ? 4.010 3.790 -5.201 1.00 93.12 67 GLN A C 1
ATOM 556 O O . GLN A 1 67 ? 2.889 3.532 -5.632 1.00 93.12 67 GLN A O 1
ATOM 561 N N . LEU A 1 68 ? 4.650 2.939 -4.394 1.00 94.44 68 LEU A N 1
ATOM 562 C CA . LEU A 1 68 ? 4.082 1.639 -4.012 1.00 94.44 68 LEU A CA 1
ATOM 563 C C . LEU A 1 68 ? 2.725 1.802 -3.304 1.00 94.44 68 LEU A C 1
ATOM 565 O O . LEU A 1 68 ? 1.789 1.045 -3.569 1.00 94.44 68 LEU A O 1
ATOM 569 N N . ARG A 1 69 ? 2.569 2.837 -2.462 1.00 94.44 69 ARG A N 1
ATOM 570 C CA . ARG A 1 69 ? 1.274 3.178 -1.846 1.00 94.44 69 ARG A CA 1
ATOM 571 C C . ARG A 1 69 ? 0.215 3.562 -2.882 1.00 94.44 69 ARG A C 1
ATOM 573 O O . ARG A 1 69 ? -0.937 3.160 -2.715 1.00 94.44 69 ARG A O 1
ATOM 580 N N . LYS A 1 70 ? 0.579 4.295 -3.941 1.00 93.00 70 LYS A N 1
ATOM 581 C CA . LYS A 1 70 ? -0.341 4.627 -5.043 1.00 93.00 70 LYS A CA 1
ATOM 582 C C . LYS A 1 70 ? -0.772 3.380 -5.816 1.00 93.00 70 LYS A C 1
ATOM 584 O O . LYS A 1 70 ? -1.974 3.198 -5.990 1.00 93.00 70 LYS A O 1
ATOM 589 N N . VAL A 1 71 ? 0.153 2.476 -6.162 1.00 93.12 71 VAL A N 1
ATOM 590 C CA . VAL A 1 71 ? -0.171 1.200 -6.840 1.00 93.12 71 VAL A CA 1
ATOM 591 C C . VAL A 1 71 ? -1.213 0.403 -6.049 1.00 93.12 71 VAL A C 1
ATOM 593 O O . VAL A 1 71 ? -2.214 -0.056 -6.604 1.00 93.12 71 VAL A O 1
ATOM 596 N N . CYS A 1 72 ? -1.022 0.286 -4.732 1.00 92.88 72 CYS A N 1
ATOM 597 C CA . CYS A 1 72 ? -1.956 -0.417 -3.851 1.00 92.88 72 CYS A CA 1
ATOM 598 C C . CYS A 1 72 ? -3.335 0.256 -3.750 1.00 92.88 72 CYS A C 1
ATOM 600 O O . CYS A 1 72 ? -4.296 -0.396 -3.343 1.00 92.88 72 CYS A O 1
ATOM 602 N N . ASN A 1 73 ? -3.451 1.551 -4.051 1.00 92.69 73 ASN A N 1
ATOM 603 C CA . ASN A 1 73 ? -4.735 2.247 -4.100 1.00 92.69 73 ASN A CA 1
ATOM 604 C C . ASN A 1 73 ? -5.423 2.017 -5.446 1.00 92.69 73 ASN A C 1
ATOM 606 O O . ASN A 1 73 ? -6.521 1.459 -5.477 1.00 92.69 73 ASN A O 1
ATOM 610 N N . HIS A 1 74 ? -4.774 2.408 -6.542 1.00 91.44 74 HIS A N 1
ATOM 611 C CA . HIS A 1 74 ? -5.310 2.224 -7.885 1.00 91.44 74 HIS A CA 1
ATOM 612 C C . HIS A 1 74 ? -4.213 2.390 -8.957 1.00 91.44 74 HIS A C 1
ATOM 614 O O . HIS A 1 74 ? -3.461 3.364 -8.873 1.00 91.44 74 HIS A O 1
ATOM 620 N N . PRO A 1 75 ? -4.127 1.516 -9.983 1.00 89.44 75 PRO A N 1
ATOM 621 C CA . PRO A 1 75 ? -3.170 1.671 -11.087 1.00 89.44 75 PRO A CA 1
ATOM 622 C C . PRO A 1 75 ? -3.325 2.977 -11.877 1.00 89.44 75 PRO A C 1
ATOM 624 O O . PRO A 1 75 ? -2.330 3.609 -12.195 1.00 89.44 75 PRO A O 1
ATOM 627 N N . TYR A 1 76 ? -4.554 3.440 -12.123 1.00 88.81 76 TYR A N 1
ATOM 628 C CA . TYR A 1 76 ? -4.814 4.689 -12.871 1.00 88.81 76 TYR A CA 1
ATOM 629 C C . TYR A 1 76 ? -4.378 5.983 -12.154 1.00 88.81 76 TYR A C 1
ATOM 631 O O . TYR A 1 76 ? -4.585 7.075 -12.664 1.00 88.81 76 TYR A O 1
ATOM 639 N N . LEU A 1 77 ? -3.759 5.897 -10.969 1.00 87.38 77 LEU A N 1
ATOM 640 C CA . LEU A 1 77 ? -3.068 7.048 -10.369 1.00 87.38 77 LEU A CA 1
ATOM 641 C C . LEU A 1 77 ? -1.751 7.385 -11.086 1.00 87.38 77 LEU A C 1
ATOM 643 O O . LEU A 1 77 ? -1.134 8.405 -10.768 1.00 87.38 77 LEU A O 1
ATOM 647 N N . PHE A 1 78 ? -1.298 6.525 -12.000 1.00 85.88 78 PHE A N 1
ATOM 648 C CA . PHE A 1 78 ? -0.142 6.770 -12.849 1.00 85.88 78 PHE A CA 1
ATOM 649 C C . PHE A 1 78 ? -0.610 7.187 -14.245 1.00 85.88 78 PHE A C 1
ATOM 651 O O . PHE A 1 78 ? -1.446 6.494 -14.815 1.00 85.88 78 PHE A O 1
ATOM 658 N N . PRO A 1 79 ? -0.066 8.276 -14.814 1.00 76.94 79 PRO A N 1
ATOM 659 C CA . PRO A 1 79 ? -0.470 8.762 -16.135 1.00 76.94 79 PRO A CA 1
ATOM 660 C C . PRO A 1 79 ? -0.113 7.789 -17.269 1.00 76.94 79 PRO A C 1
ATOM 662 O O . PRO A 1 79 ? -0.705 7.850 -18.334 1.00 76.94 79 PRO A O 1
ATOM 665 N N . GLU A 1 80 ? 0.846 6.891 -17.035 1.00 74.25 80 GLU A N 1
ATOM 666 C CA . GLU A 1 80 ? 1.271 5.849 -17.979 1.00 74.25 80 GLU A CA 1
ATOM 667 C C . GLU A 1 80 ? 0.407 4.580 -17.909 1.00 74.25 80 GLU A C 1
ATOM 669 O O . GLU A 1 80 ? 0.616 3.640 -18.672 1.00 74.25 80 GLU A O 1
ATOM 674 N N . ALA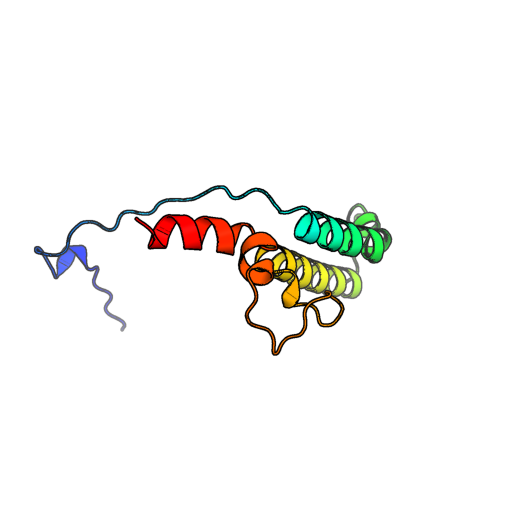 A 1 81 ? -0.524 4.498 -16.955 1.00 72.12 81 ALA A N 1
ATOM 675 C CA . ALA A 1 81 ? -1.434 3.370 -16.874 1.00 72.12 81 ALA A CA 1
ATOM 676 C C . ALA A 1 81 ? -2.523 3.529 -17.940 1.00 72.12 81 ALA A C 1
ATOM 678 O O . ALA A 1 81 ? -3.321 4.455 -17.852 1.00 72.12 81 ALA A O 1
ATOM 679 N N . ASP A 1 82 ? -2.551 2.608 -18.908 1.00 64.69 82 ASP A N 1
ATOM 680 C CA . ASP A 1 82 ? -3.576 2.528 -19.956 1.00 64.69 82 ASP A CA 1
ATOM 681 C C . ASP A 1 82 ? -4.984 2.575 -19.349 1.00 64.69 82 ASP A C 1
ATOM 683 O O . ASP A 1 82 ? -5.454 1.626 -18.713 1.00 64.69 82 ASP A O 1
ATOM 687 N N . GLY A 1 83 ? -5.633 3.717 -19.525 1.00 64.00 83 GLY A N 1
ATOM 688 C CA . GLY A 1 83 ? -6.980 4.007 -19.075 1.00 64.00 83 GLY A CA 1
ATOM 689 C C . GLY A 1 83 ? -7.283 5.449 -19.435 1.00 64.00 83 GLY A C 1
ATOM 690 O O . GLY A 1 83 ? -6.650 6.359 -18.906 1.00 64.00 83 GLY A O 1
ATOM 691 N N . ASP A 1 84 ? -8.218 5.663 -20.359 1.00 63.66 84 ASP A N 1
ATOM 692 C CA . ASP A 1 84 ? -8.676 7.011 -20.668 1.00 63.66 84 ASP A CA 1
ATOM 693 C C . ASP A 1 84 ? -9.286 7.611 -19.386 1.00 63.66 84 ASP A C 1
ATOM 695 O O . ASP A 1 84 ? -10.288 7.079 -18.891 1.00 63.66 84 ASP A O 1
ATOM 699 N N . PRO A 1 85 ? -8.705 8.690 -18.823 1.00 63.28 85 PRO A N 1
ATOM 700 C CA . PRO A 1 85 ? -9.179 9.291 -17.578 1.00 63.28 85 PRO A CA 1
ATOM 701 C C . PRO A 1 85 ? -10.600 9.856 -17.693 1.00 63.28 85 PRO A C 1
ATOM 703 O O . PRO A 1 85 ? -11.201 10.193 -16.672 1.00 63.28 85 PRO A O 1
ATOM 706 N N . THR A 1 86 ? -11.132 9.980 -18.911 1.00 67.19 86 THR A N 1
ATOM 707 C CA . THR A 1 86 ? -12.490 10.464 -19.177 1.00 67.19 86 THR A CA 1
ATOM 708 C C . THR A 1 86 ? -13.524 9.341 -19.306 1.00 67.19 86 THR A C 1
ATOM 710 O O . THR A 1 86 ? -14.719 9.591 -19.141 1.00 67.19 86 THR A O 1
ATOM 713 N N . SER A 1 87 ? -13.084 8.095 -19.514 1.00 69.50 87 SER A N 1
ATOM 714 C CA . SER A 1 87 ? -13.963 6.924 -19.599 1.00 69.50 87 SER A CA 1
ATOM 715 C C . SER A 1 87 ? -14.258 6.348 -18.208 1.00 69.50 87 SER A C 1
ATOM 717 O O . SER A 1 87 ? -13.354 5.995 -17.449 1.00 69.50 87 SER A O 1
ATOM 719 N N . THR A 1 88 ? -15.539 6.264 -17.835 1.00 75.69 88 THR A N 1
ATOM 720 C CA . THR A 1 88 ? -15.968 5.565 -16.610 1.00 75.69 88 THR A CA 1
ATOM 721 C C . THR A 1 88 ? -16.369 4.142 -16.964 1.00 75.69 88 THR A C 1
ATOM 723 O O . THR A 1 88 ? -17.549 3.822 -17.089 1.00 75.69 88 THR A O 1
ATOM 726 N N . ASP A 1 89 ? -15.362 3.292 -17.127 1.00 80.19 89 ASP A N 1
ATOM 727 C CA . ASP A 1 89 ? -15.559 1.910 -17.551 1.00 80.19 89 ASP A CA 1
ATOM 728 C C . ASP A 1 89 ? -15.456 0.920 -16.385 1.00 80.19 89 ASP A C 1
ATOM 730 O O . ASP A 1 89 ? -14.814 1.167 -15.358 1.00 80.19 89 ASP A O 1
ATOM 734 N N . ALA A 1 90 ? -16.005 -0.282 -16.590 1.00 84.62 90 ALA A N 1
ATOM 735 C CA . ALA A 1 90 ? -15.862 -1.412 -15.666 1.00 84.62 90 ALA A CA 1
ATOM 736 C C . ALA A 1 90 ? -14.389 -1.779 -15.381 1.00 84.62 90 ALA A C 1
ATOM 738 O O . ALA A 1 90 ? -14.088 -2.368 -14.340 1.00 84.62 90 ALA A O 1
ATOM 739 N N . SER A 1 91 ? -13.466 -1.378 -16.265 1.00 84.44 91 SER A N 1
ATOM 740 C CA . SER A 1 91 ? -12.020 -1.553 -16.107 1.00 84.44 91 SER A CA 1
ATOM 741 C C . SER A 1 91 ? -11.481 -0.898 -14.827 1.00 84.44 91 SER A C 1
ATOM 743 O O . SER A 1 91 ? -10.568 -1.435 -14.197 1.00 84.44 91 SER A O 1
ATOM 745 N N . ILE A 1 92 ? -12.085 0.211 -14.375 1.00 86.19 92 ILE A N 1
ATOM 746 C CA . ILE A 1 92 ? -11.711 0.902 -13.130 1.00 86.19 92 ILE A CA 1
ATOM 747 C C . ILE A 1 92 ? -11.924 -0.026 -11.928 1.00 86.19 92 ILE A C 1
ATOM 749 O O . ILE A 1 92 ? -11.086 -0.124 -11.032 1.00 86.19 92 ILE A O 1
ATOM 753 N N . VAL A 1 93 ? -13.035 -0.762 -11.908 1.00 89.69 93 VAL A N 1
ATOM 754 C CA . VAL A 1 93 ? -13.338 -1.667 -10.797 1.00 89.69 93 VAL A CA 1
ATOM 755 C C . VAL A 1 93 ? -12.457 -2.910 -10.864 1.00 89.69 93 VAL A C 1
ATOM 757 O O . VAL A 1 93 ? -11.906 -3.321 -9.842 1.00 89.69 93 VAL A O 1
ATOM 760 N N . THR A 1 94 ? -12.277 -3.494 -12.050 1.00 89.31 94 THR A N 1
ATOM 761 C CA . THR A 1 94 ? -11.531 -4.753 -12.212 1.00 89.31 94 THR A CA 1
ATOM 762 C C . THR A 1 94 ? -10.027 -4.592 -11.995 1.00 89.31 94 THR A C 1
ATOM 764 O O . THR A 1 94 ? -9.369 -5.530 -11.540 1.00 89.31 94 THR A O 1
ATOM 767 N N . ASN A 1 95 ? -9.469 -3.410 -12.273 1.00 89.44 95 ASN A N 1
ATOM 768 C CA . ASN A 1 95 ? -8.028 -3.170 -12.180 1.00 89.44 95 ASN A CA 1
ATOM 769 C C . ASN A 1 95 ? -7.529 -2.877 -10.755 1.00 89.44 95 ASN A C 1
ATOM 771 O O . ASN A 1 95 ? -6.325 -2.997 -10.504 1.00 89.44 95 ASN A O 1
ATOM 775 N N . SER A 1 96 ? -8.411 -2.589 -9.790 1.00 92.25 96 SER A N 1
ATOM 776 C CA . SER A 1 96 ? -8.045 -2.421 -8.376 1.00 92.25 96 SER A CA 1
ATOM 777 C C . SER A 1 96 ? -8.850 -3.325 -7.449 1.00 92.25 96 SER A C 1
ATOM 779 O O . SER A 1 96 ? -10.070 -3.224 -7.347 1.00 92.25 96 SER A O 1
ATOM 781 N N . THR A 1 97 ? -8.161 -4.145 -6.652 1.00 93.12 97 THR A N 1
ATOM 782 C CA . THR A 1 97 ? -8.836 -5.047 -5.708 1.00 93.12 97 THR A CA 1
ATOM 783 C C . THR A 1 97 ? -9.625 -4.289 -4.650 1.00 93.12 97 THR A C 1
ATOM 785 O O . THR A 1 97 ? -10.672 -4.761 -4.218 1.00 93.12 97 THR A O 1
ATOM 788 N N . LYS A 1 98 ? -9.162 -3.100 -4.242 1.00 93.94 98 LYS A N 1
ATOM 789 C CA . LYS A 1 98 ? -9.910 -2.267 -3.291 1.00 93.94 98 LYS A CA 1
ATOM 790 C C . LYS A 1 98 ? -11.252 -1.843 -3.875 1.00 93.94 98 LYS A C 1
ATOM 792 O O . LYS A 1 98 ? -12.241 -1.874 -3.153 1.00 93.94 98 LYS A O 1
ATOM 797 N N . MET A 1 99 ? -11.286 -1.518 -5.169 1.00 93.31 99 MET A N 1
ATOM 798 C CA . MET A 1 99 ? -12.526 -1.190 -5.869 1.00 93.31 99 MET A CA 1
ATOM 799 C C . MET A 1 99 ? -13.428 -2.415 -6.009 1.00 93.31 99 MET A C 1
ATOM 801 O O . MET A 1 99 ? -14.610 -2.311 -5.710 1.00 93.31 99 MET A O 1
ATOM 805 N N . MET A 1 100 ? -12.887 -3.590 -6.349 1.00 92.62 100 MET A N 1
ATOM 806 C CA . MET A 1 100 ? -13.687 -4.824 -6.390 1.00 92.62 100 MET A CA 1
ATOM 807 C C . MET A 1 100 ? -14.306 -5.180 -5.031 1.00 92.62 100 MET A C 1
ATOM 809 O O . MET A 1 100 ? -15.464 -5.585 -4.959 1.00 92.62 100 MET A O 1
ATOM 813 N N . VAL A 1 101 ? -13.532 -5.065 -3.945 1.00 93.31 101 VAL A N 1
ATOM 814 C CA . VAL A 1 101 ? -14.021 -5.341 -2.586 1.00 93.31 101 VAL A CA 1
ATOM 815 C C . VAL A 1 101 ? -15.080 -4.322 -2.195 1.00 93.31 101 VAL A C 1
ATOM 817 O O . VAL A 1 101 ? -16.125 -4.710 -1.688 1.00 93.31 101 VAL A O 1
ATOM 820 N N . LEU A 1 102 ? -14.837 -3.040 -2.466 1.00 93.12 102 LEU A N 1
ATOM 821 C CA . LEU A 1 102 ? -15.794 -1.974 -2.200 1.00 93.12 102 LEU A CA 1
ATOM 822 C C . LEU A 1 102 ? -17.098 -2.174 -2.982 1.00 93.12 102 LEU A C 1
ATOM 824 O O . LEU A 1 102 ? -18.160 -2.090 -2.379 1.00 93.12 102 LEU A O 1
ATOM 828 N N . HIS A 1 103 ? -17.032 -2.534 -4.265 1.00 92.88 103 HIS A N 1
ATOM 829 C CA . HIS A 1 103 ? -18.211 -2.845 -5.078 1.00 92.88 103 HIS A CA 1
ATOM 830 C C . HIS A 1 103 ? -19.046 -3.966 -4.444 1.00 92.88 103 HIS A C 1
ATOM 832 O O . HIS A 1 103 ? -20.237 -3.807 -4.211 1.00 92.88 103 HIS A O 1
ATOM 838 N N . ARG A 1 104 ? -18.401 -5.067 -4.035 1.00 91.88 104 ARG A N 1
ATOM 839 C CA . ARG A 1 104 ? -19.076 -6.191 -3.358 1.00 91.88 104 ARG A CA 1
ATOM 840 C C . ARG A 1 104 ? -19.629 -5.857 -1.971 1.00 91.88 104 ARG A C 1
ATOM 842 O O . ARG A 1 104 ? -20.460 -6.607 -1.466 1.00 91.88 104 ARG A O 1
ATOM 849 N N . LEU A 1 105 ? -19.098 -4.828 -1.311 1.00 92.62 105 LEU A N 1
ATOM 850 C CA . LEU A 1 105 ? -19.574 -4.370 -0.005 1.00 92.62 105 LEU A CA 1
ATOM 851 C C . LEU A 1 105 ? -20.746 -3.397 -0.125 1.00 92.62 105 LEU A C 1
ATOM 853 O O . LEU A 1 105 ? -21.521 -3.322 0.816 1.00 92.62 105 LEU A O 1
ATOM 857 N N . ILE A 1 106 ? -20.844 -2.655 -1.231 1.00 93.56 106 ILE A N 1
ATOM 858 C CA . ILE A 1 106 ? -21.954 -1.731 -1.500 1.00 93.56 106 ILE A CA 1
ATOM 859 C C . ILE A 1 106 ? -23.178 -2.480 -2.032 1.00 93.56 106 ILE A C 1
ATOM 861 O O . ILE A 1 106 ? -24.294 -2.120 -1.683 1.00 93.56 106 ILE A O 1
ATOM 865 N N . ASP A 1 107 ? -22.982 -3.538 -2.823 1.00 86.69 107 ASP A N 1
ATOM 866 C CA . ASP A 1 107 ? -24.086 -4.368 -3.336 1.00 86.69 107 ASP A CA 1
ATOM 867 C C . ASP A 1 107 ? -24.785 -5.216 -2.249 1.00 86.69 107 ASP A C 1
ATOM 869 O O . ASP A 1 107 ? -25.703 -5.980 -2.552 1.00 86.69 107 ASP A O 1
ATOM 873 N N . LYS A 1 108 ? -24.334 -5.135 -0.992 1.00 58.78 108 LYS A N 1
ATOM 874 C CA . LYS A 1 108 ? -24.890 -5.845 0.166 1.00 58.78 108 LYS A CA 1
ATOM 875 C C . LYS A 1 108 ? -25.582 -4.886 1.118 1.00 58.78 108 LYS A C 1
ATOM 877 O O . LYS A 1 108 ? -26.637 -5.291 1.650 1.00 58.78 108 LYS A O 1
#